Protein AF-A0A180FEB8-F1 (afdb_monomer_lite)

Secondary structure (DSSP, 8-state):
------S-HHHHHHHHHHHHHTT--SHHHHHHHHHHSHHHHHHHS--TT-SPPHHHHHHHGGGS-HHHHHHHHHHHHHHHHHHHHTT-

pLDDT: mean 74.58, std 10.87, range [36.81, 87.0]

Radius of gyration: 12.94 Å; chains: 1; bounding box: 24×41×28 Å

Foldseek 3Di:
DDPPPPADLVLLLVLVVVLVVVVHDDVVSSVVCQVVCVVVSVVVPVPVVGGDDPVRNVVRVVPDDVVVSVVCCVVCVVVVVVVSVVVD

Sequence (88 aa):
MEKKCFHKLSGILLTGFLTYLSHGENYEDMVLLGNTCGRFLKEMILLENGIPSHDTSNRVFPGLEPDLLRWCLLNYGRDLIGLLSENS

Structure (mmCIF, N/CA/C/O backbone):
data_AF-A0A180FEB8-F1
#
_entry.id   AF-A0A180FEB8-F1
#
loop_
_atom_site.group_PDB
_atom_site.id
_atom_site.type_symbol
_atom_site.label_atom_id
_atom_site.label_alt_id
_atom_site.label_comp_id
_atom_site.label_asym_id
_atom_site.label_entity_id
_atom_site.label_seq_id
_atom_site.pdbx_PDB_ins_code
_atom_site.Cartn_x
_atom_site.Cartn_y
_atom_site.Cartn_z
_atom_site.occupancy
_atom_site.B_iso_or_equiv
_atom_site.auth_seq_id
_atom_site.auth_comp_id
_atom_site.auth_asym_id
_atom_site.auth_atom_id
_atom_site.pdbx_PDB_model_num
ATOM 1 N N . MET A 1 1 ? -12.627 -22.447 7.356 1.00 36.81 1 MET A N 1
ATOM 2 C CA . MET A 1 1 ? -12.927 -21.094 7.874 1.00 36.81 1 MET A CA 1
ATOM 3 C C . MET A 1 1 ? -12.280 -20.082 6.945 1.00 36.81 1 MET A C 1
ATOM 5 O O . MET A 1 1 ? -11.072 -19.901 7.000 1.00 36.81 1 MET A O 1
ATOM 9 N N . GLU A 1 2 ? -13.051 -19.482 6.042 1.00 40.03 2 GLU A N 1
ATOM 10 C CA . GLU A 1 2 ? -12.566 -18.391 5.192 1.00 40.03 2 GLU A CA 1
ATOM 11 C C . GLU A 1 2 ? -12.352 -17.145 6.058 1.00 40.03 2 GLU A C 1
ATOM 13 O O . GLU A 1 2 ? -13.304 -16.595 6.615 1.00 40.03 2 GLU A O 1
ATOM 18 N N . LYS A 1 3 ? -11.098 -16.698 6.205 1.00 47.19 3 LYS A N 1
ATOM 19 C CA . LYS A 1 3 ? -10.796 -15.382 6.782 1.00 47.19 3 LYS A CA 1
ATOM 20 C C . LYS 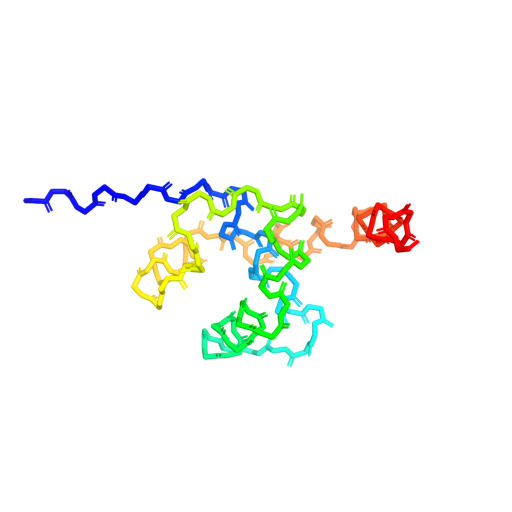A 1 3 ? -11.350 -14.322 5.819 1.00 47.19 3 LYS A C 1
ATOM 22 O O . LYS A 1 3 ? -10.693 -13.961 4.838 1.00 47.19 3 LYS A O 1
ATOM 27 N N . LYS A 1 4 ? -12.583 -13.867 6.068 1.00 51.53 4 LYS A N 1
ATOM 28 C CA . LYS A 1 4 ? -13.189 -12.713 5.391 1.00 51.53 4 LYS A CA 1
ATOM 29 C C . LYS A 1 4 ? -12.293 -11.507 5.653 1.00 51.53 4 LYS A C 1
ATOM 31 O O . LYS A 1 4 ? -12.242 -10.987 6.762 1.00 51.53 4 LYS A O 1
ATOM 36 N N . CYS A 1 5 ? -11.527 -11.111 4.643 1.00 54.97 5 CYS A N 1
ATOM 37 C CA . CYS A 1 5 ? -10.759 -9.880 4.700 1.00 54.97 5 CYS A CA 1
ATOM 38 C C . CYS A 1 5 ? -11.747 -8.751 4.411 1.00 54.97 5 CYS A C 1
ATOM 40 O O . CYS A 1 5 ? -12.168 -8.579 3.271 1.00 54.97 5 CYS A O 1
ATOM 42 N N . PHE A 1 6 ? -12.182 -8.049 5.457 1.00 66.06 6 PHE A N 1
ATOM 43 C CA . PHE A 1 6 ? -13.132 -6.939 5.337 1.00 66.06 6 PHE A CA 1
ATOM 44 C C . PHE A 1 6 ? -12.463 -5.643 4.842 1.00 66.06 6 PHE A C 1
ATOM 46 O O . PHE A 1 6 ? -13.122 -4.625 4.653 1.00 66.06 6 PHE A O 1
ATOM 53 N N . HIS A 1 7 ? -11.153 -5.655 4.600 1.00 71.81 7 HIS A N 1
ATOM 54 C CA . HIS A 1 7 ? -10.455 -4.513 4.026 1.00 71.81 7 HIS A CA 1
ATOM 55 C C . HIS A 1 7 ? -10.697 -4.455 2.515 1.00 71.81 7 HIS A C 1
ATOM 57 O O . HIS A 1 7 ? -10.502 -5.441 1.801 1.00 71.81 7 HIS A O 1
ATOM 63 N N . LYS A 1 8 ? -11.082 -3.279 2.011 1.00 77.19 8 LYS A N 1
ATOM 64 C CA . LYS A 1 8 ? -11.116 -3.032 0.567 1.00 77.19 8 LYS A CA 1
ATOM 65 C C . LYS A 1 8 ? -9.700 -3.168 0.013 1.00 77.19 8 LYS A C 1
ATOM 67 O O . LYS A 1 8 ? -8.760 -2.606 0.577 1.00 77.19 8 LYS A O 1
ATOM 72 N N . LEU A 1 9 ? -9.563 -3.868 -1.115 1.00 78.31 9 LEU A N 1
ATOM 73 C CA . LEU A 1 9 ? -8.276 -4.044 -1.792 1.00 78.31 9 LEU A CA 1
ATOM 74 C C . LEU A 1 9 ? -7.601 -2.695 -2.069 1.00 78.31 9 LEU A C 1
ATOM 76 O O . LEU A 1 9 ? -6.413 -2.547 -1.814 1.00 78.31 9 LEU A O 1
ATOM 80 N N . SER A 1 10 ? -8.375 -1.689 -2.485 1.00 76.12 10 SER A N 1
ATOM 81 C CA . SER A 1 10 ? -7.885 -0.323 -2.690 1.00 76.12 10 SER A CA 1
ATOM 82 C C . SER A 1 10 ? -7.219 0.270 -1.448 1.00 76.12 10 SER A C 1
ATOM 84 O O . SER A 1 10 ? -6.175 0.901 -1.567 1.00 76.12 10 SER A O 1
ATOM 86 N N . GLY A 1 11 ? -7.765 0.030 -0.253 1.00 78.00 11 GLY A N 1
ATOM 87 C CA . GLY A 1 11 ? -7.172 0.526 0.985 1.00 78.00 11 GLY A CA 1
ATOM 88 C C . GLY A 1 11 ? -5.886 -0.199 1.369 1.00 78.00 11 GLY A C 1
ATOM 89 O O . GLY A 1 11 ? -4.950 0.436 1.847 1.00 78.00 11 GLY A O 1
ATOM 90 N N . ILE A 1 12 ? -5.796 -1.503 1.094 1.00 82.12 12 ILE A N 1
ATOM 91 C CA . ILE A 1 12 ? -4.563 -2.278 1.302 1.00 82.12 12 ILE A CA 1
ATOM 92 C C . ILE A 1 12 ? -3.463 -1.780 0.356 1.00 82.12 12 ILE A C 1
ATOM 94 O O . ILE A 1 12 ? -2.350 -1.504 0.799 1.00 82.12 12 ILE A O 1
ATOM 98 N N . LEU A 1 13 ? -3.794 -1.614 -0.929 1.00 81.19 13 LEU A N 1
ATOM 99 C CA . LEU A 1 13 ? -2.864 -1.147 -1.957 1.00 81.19 13 LEU A CA 1
ATOM 100 C C . LEU A 1 13 ? -2.366 0.268 -1.679 1.00 81.19 13 LEU A C 1
ATOM 102 O O . LEU A 1 13 ? -1.166 0.511 -1.732 1.00 81.19 13 LEU A O 1
ATOM 106 N N . LEU A 1 14 ? -3.270 1.187 -1.338 1.00 79.12 14 LEU A N 1
ATOM 107 C CA . LEU A 1 14 ? -2.907 2.570 -1.050 1.00 79.12 14 LEU A CA 1
ATOM 108 C C . LEU A 1 14 ? -2.083 2.688 0.240 1.00 79.12 14 LEU A C 1
ATOM 110 O O . LEU A 1 14 ? -1.135 3.465 0.276 1.00 79.12 14 LEU A O 1
ATOM 114 N N . THR A 1 15 ? -2.364 1.868 1.262 1.00 81.06 15 THR A N 1
ATOM 115 C CA . THR A 1 15 ? -1.511 1.803 2.464 1.00 81.06 15 THR A CA 1
ATOM 116 C C . THR A 1 15 ? -0.096 1.348 2.104 1.00 81.06 15 THR A C 1
ATOM 118 O O . THR A 1 15 ? 0.861 2.018 2.471 1.00 81.06 15 THR A O 1
ATOM 121 N N . GLY A 1 16 ? 0.051 0.262 1.333 1.00 83.06 16 GLY A N 1
ATOM 122 C CA . GLY A 1 16 ? 1.375 -0.208 0.896 1.00 83.06 16 GLY A CA 1
ATOM 123 C C . GLY A 1 16 ? 2.098 0.800 0.008 1.00 83.06 16 GLY A C 1
ATOM 124 O O . GLY A 1 16 ? 3.309 0.974 0.113 1.00 83.06 16 GLY A O 1
ATOM 125 N N . PHE A 1 17 ? 1.348 1.523 -0.819 1.00 80.44 17 PHE A N 1
ATOM 126 C CA . PHE A 1 17 ? 1.891 2.574 -1.664 1.00 80.44 17 PHE A CA 1
ATOM 127 C C . PHE A 1 17 ? 2.431 3.766 -0.863 1.00 80.44 17 PHE A C 1
ATOM 129 O O . PHE A 1 17 ? 3.549 4.213 -1.107 1.00 80.44 17 PHE A O 1
ATOM 136 N N . LEU A 1 18 ? 1.671 4.265 0.114 1.00 80.12 18 LEU A N 1
ATOM 137 C CA . LEU A 1 18 ? 2.111 5.366 0.972 1.00 80.12 18 LEU A CA 1
ATOM 138 C C . LEU A 1 18 ? 3.327 4.973 1.819 1.00 80.12 18 LEU A C 1
ATOM 140 O O . LEU A 1 18 ? 4.218 5.797 2.027 1.00 80.12 18 LEU A O 1
ATOM 144 N N . THR A 1 19 ? 3.403 3.714 2.254 1.00 84.25 19 THR A N 1
ATOM 145 C CA . THR A 1 19 ? 4.594 3.172 2.917 1.00 84.25 19 THR A CA 1
ATOM 146 C C . THR A 1 19 ? 5.805 3.206 2.003 1.00 84.25 19 THR A C 1
ATOM 148 O O . THR A 1 19 ? 6.833 3.739 2.408 1.00 84.25 19 THR A O 1
ATOM 151 N N . TYR A 1 20 ? 5.669 2.747 0.757 1.00 81.75 20 TYR A N 1
ATOM 152 C CA . TYR A 1 20 ? 6.752 2.807 -0.223 1.00 81.75 20 TYR A CA 1
ATOM 153 C C . TYR A 1 20 ? 7.218 4.248 -0.500 1.00 81.75 20 TYR A C 1
ATOM 155 O O . TYR A 1 20 ? 8.416 4.519 -0.494 1.00 81.75 2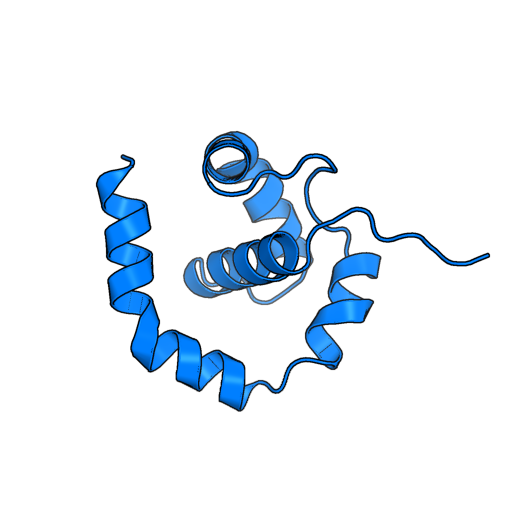0 TYR A O 1
ATOM 163 N N . LEU A 1 21 ? 6.291 5.199 -0.675 1.00 79.19 21 LEU A N 1
ATOM 164 C CA . LEU A 1 21 ? 6.630 6.624 -0.837 1.00 79.19 21 LEU A CA 1
ATOM 165 C C . LEU A 1 21 ? 7.339 7.216 0.387 1.00 79.19 21 LEU A C 1
ATOM 167 O O . LEU A 1 21 ? 8.172 8.111 0.256 1.00 79.19 21 LEU A O 1
ATOM 171 N N . SER A 1 22 ? 7.022 6.706 1.574 1.00 80.19 22 SER A N 1
ATOM 172 C CA . SER A 1 22 ? 7.660 7.102 2.832 1.00 80.19 22 SER A CA 1
ATOM 173 C C . SER A 1 22 ? 8.986 6.378 3.077 1.00 80.19 22 SER A C 1
ATOM 175 O O . SER A 1 22 ? 9.530 6.479 4.171 1.00 80.19 22 SER A O 1
ATOM 177 N N . HIS A 1 23 ? 9.516 5.679 2.066 1.00 81.38 23 HIS A N 1
ATOM 178 C CA . HIS A 1 23 ? 10.729 4.859 2.137 1.00 81.38 23 HIS A CA 1
ATOM 179 C C . HIS A 1 23 ? 10.636 3.690 3.134 1.00 81.38 23 HIS A C 1
ATOM 181 O O . HIS A 1 23 ? 11.660 3.190 3.587 1.00 81.38 23 HIS A O 1
ATOM 187 N N . GLY A 1 24 ? 9.424 3.246 3.475 1.00 85.94 24 GLY A N 1
ATOM 188 C CA . GLY A 1 24 ? 9.209 2.011 4.222 1.00 85.94 24 GLY A CA 1
ATOM 189 C C . GLY A 1 24 ? 9.368 0.795 3.312 1.00 85.94 24 GLY A C 1
ATOM 190 O O . GLY A 1 24 ? 8.909 0.797 2.166 1.00 85.94 24 GLY A O 1
ATOM 191 N N . GLU A 1 25 ? 10.005 -0.252 3.822 1.00 81.56 25 GLU A N 1
ATOM 192 C CA . GLU A 1 25 ? 10.420 -1.422 3.040 1.00 81.56 25 GLU A CA 1
ATOM 193 C C . GLU A 1 25 ? 9.695 -2.701 3.461 1.00 81.56 25 GLU A C 1
ATOM 195 O O . GLU A 1 25 ? 9.677 -3.682 2.715 1.00 81.56 25 GLU A O 1
ATOM 200 N N . ASN A 1 26 ? 9.081 -2.708 4.644 1.00 85.06 26 ASN A N 1
ATOM 201 C CA . ASN A 1 26 ? 8.461 -3.899 5.206 1.00 85.06 26 ASN A CA 1
ATOM 202 C C . ASN A 1 26 ? 7.036 -3.636 5.730 1.00 85.06 26 ASN A C 1
ATOM 204 O O . ASN A 1 26 ? 6.500 -2.525 5.719 1.00 85.06 26 ASN A O 1
ATOM 208 N N . TYR A 1 27 ? 6.375 -4.701 6.180 1.00 85.62 27 TYR A N 1
ATOM 209 C CA . TYR A 1 27 ? 5.014 -4.600 6.706 1.00 85.62 27 TYR A CA 1
ATOM 210 C C . TYR A 1 27 ? 4.943 -3.925 8.082 1.00 85.62 27 TYR A C 1
ATOM 212 O O . TYR A 1 27 ? 3.876 -3.449 8.466 1.00 85.62 27 TYR A O 1
ATOM 220 N N . GLU A 1 28 ? 6.046 -3.870 8.826 1.00 87.00 28 GLU A N 1
ATOM 221 C CA . GLU A 1 28 ? 6.127 -3.145 10.097 1.00 87.00 28 GLU A CA 1
ATOM 222 C C . GLU A 1 28 ? 6.074 -1.638 9.829 1.00 87.00 28 GLU A C 1
ATOM 224 O O . GLU A 1 28 ? 5.310 -0.935 10.489 1.00 87.00 28 GLU A O 1
ATOM 229 N N . ASP A 1 29 ? 6.747 -1.169 8.777 1.00 86.94 29 ASP A N 1
ATOM 230 C CA . ASP A 1 29 ? 6.658 0.202 8.274 1.00 86.94 29 ASP A CA 1
ATOM 231 C C . ASP A 1 29 ? 5.243 0.523 7.782 1.00 86.94 29 ASP A C 1
ATOM 233 O O . ASP A 1 29 ? 4.740 1.625 8.003 1.00 86.94 29 ASP A O 1
ATOM 237 N N . MET A 1 30 ? 4.549 -0.445 7.168 1.00 84.75 30 MET A N 1
ATOM 238 C CA . MET A 1 30 ? 3.138 -0.278 6.794 1.00 84.75 30 MET A CA 1
ATOM 239 C C . MET A 1 30 ? 2.234 -0.072 8.004 1.00 84.75 30 MET A C 1
ATOM 241 O O . MET A 1 30 ? 1.354 0.792 7.987 1.00 84.75 30 MET A O 1
ATOM 245 N N . VAL A 1 31 ? 2.447 -0.846 9.066 1.00 85.56 31 VAL A N 1
ATOM 246 C CA . VAL A 1 31 ? 1.688 -0.705 10.312 1.00 85.56 31 VAL A CA 1
ATOM 247 C C . VAL A 1 31 ? 2.045 0.606 11.013 1.00 85.56 31 VAL A C 1
ATOM 249 O O . VAL A 1 31 ? 1.153 1.308 11.493 1.00 85.56 31 VAL A O 1
ATOM 252 N N . LEU A 1 32 ? 3.326 0.973 11.043 1.00 85.50 32 LEU A N 1
ATOM 253 C CA . LEU A 1 32 ? 3.812 2.216 11.634 1.00 85.50 32 LEU A CA 1
ATOM 254 C C . LEU A 1 32 ? 3.244 3.440 10.912 1.00 85.50 32 LEU A C 1
ATOM 256 O O . LEU A 1 32 ? 2.726 4.344 11.568 1.00 85.50 32 LEU A O 1
ATOM 260 N N . LEU A 1 33 ? 3.261 3.446 9.578 1.00 84.31 33 LEU A N 1
ATOM 261 C CA . LEU A 1 33 ? 2.626 4.475 8.758 1.00 84.31 33 LEU A CA 1
ATOM 262 C C . LEU A 1 33 ? 1.118 4.516 9.016 1.00 84.31 33 LEU A C 1
ATOM 264 O O . LEU A 1 33 ? 0.563 5.584 9.259 1.00 84.31 33 LEU A O 1
ATOM 268 N N . GLY A 1 34 ? 0.471 3.350 9.052 1.00 78.44 34 GLY A N 1
ATOM 269 C CA . GLY A 1 34 ? -0.930 3.201 9.422 1.00 78.44 34 GLY A CA 1
ATOM 270 C C . GLY A 1 34 ? -1.288 3.909 10.731 1.00 78.44 34 GLY A C 1
ATOM 271 O O . GLY A 1 34 ? -2.297 4.608 10.811 1.00 78.44 34 GLY A O 1
ATOM 272 N N . ASN A 1 35 ? -0.453 3.743 11.757 1.00 79.62 35 ASN A N 1
ATOM 273 C CA . ASN A 1 35 ? -0.664 4.325 13.082 1.00 79.62 35 ASN A CA 1
ATOM 274 C C . ASN A 1 35 ? -0.320 5.820 13.127 1.00 79.62 35 ASN A C 1
ATOM 276 O O . ASN A 1 35 ? -1.041 6.598 13.749 1.00 79.62 35 ASN A O 1
ATOM 280 N N . THR A 1 36 ? 0.751 6.228 12.445 1.00 77.75 36 THR A N 1
ATOM 281 C CA . THR A 1 36 ? 1.251 7.613 12.437 1.00 77.75 36 THR A CA 1
ATOM 282 C C . THR A 1 36 ? 0.348 8.524 11.607 1.00 77.75 36 THR A C 1
ATOM 284 O O . THR A 1 36 ? 0.004 9.629 12.021 1.00 77.75 36 THR A O 1
ATOM 287 N N . CYS A 1 37 ? -0.118 8.026 10.463 1.00 72.56 37 CYS A N 1
ATOM 288 C CA . CYS A 1 37 ? -1.003 8.723 9.539 1.00 72.56 37 CYS A CA 1
ATOM 289 C C . CYS A 1 37 ? -2.471 8.317 9.721 1.00 72.56 37 CYS A C 1
ATOM 291 O O . CYS A 1 37 ? -3.290 8.623 8.864 1.00 72.56 37 CYS A O 1
ATOM 293 N N . GLY A 1 38 ? -2.848 7.649 10.818 1.00 65.88 38 GLY A N 1
ATOM 294 C CA . GLY A 1 38 ? -4.168 7.019 10.966 1.00 65.88 38 GLY A CA 1
ATOM 295 C C . GLY A 1 38 ? -5.376 7.956 10.837 1.00 65.88 38 GLY A C 1
ATOM 296 O O . GLY A 1 38 ? -6.462 7.493 10.498 1.00 65.88 38 GLY A O 1
ATOM 297 N N . ARG A 1 39 ? -5.209 9.266 11.071 1.00 66.12 39 ARG A N 1
ATOM 298 C CA . ARG A 1 39 ? -6.239 10.285 10.782 1.00 66.12 39 ARG A CA 1
ATOM 299 C C . ARG A 1 39 ? -6.339 10.593 9.285 1.00 66.12 39 ARG A C 1
ATOM 301 O O . ARG A 1 39 ? -7.408 10.413 8.719 1.00 66.12 39 ARG A O 1
ATOM 308 N N . PHE A 1 40 ? -5.218 10.929 8.649 1.00 67.50 40 PHE A N 1
ATOM 309 C CA . PHE A 1 40 ? -5.119 11.158 7.203 1.00 67.50 40 PHE A CA 1
ATOM 310 C C . PHE A 1 40 ? -5.587 9.944 6.391 1.00 67.50 40 PHE A C 1
ATOM 312 O O . PHE A 1 40 ? -6.393 10.053 5.472 1.00 67.50 40 PHE A O 1
ATOM 319 N N . LEU A 1 41 ? -5.144 8.751 6.791 1.00 67.50 41 LEU A N 1
ATOM 320 C CA . LEU A 1 41 ? -5.545 7.502 6.168 1.00 67.50 41 LEU A CA 1
ATOM 321 C C . LEU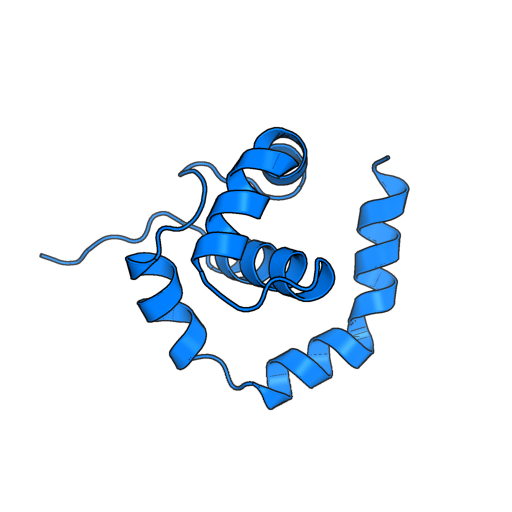 A 1 41 ? -7.032 7.236 6.347 1.00 67.50 41 LEU A C 1
ATOM 323 O O . LEU A 1 41 ? -7.605 6.715 5.415 1.00 67.50 41 LEU A O 1
ATOM 327 N N . LYS A 1 42 ? -7.667 7.593 7.473 1.00 65.75 42 LYS A N 1
ATOM 328 C CA . LYS A 1 42 ? -9.125 7.444 7.652 1.00 65.75 42 LYS A CA 1
ATOM 329 C C . LYS A 1 42 ? -9.944 8.397 6.780 1.00 65.75 42 LYS A C 1
ATOM 331 O O . LYS A 1 42 ? -11.066 8.049 6.423 1.00 65.75 42 LYS A O 1
ATOM 336 N N . GLU A 1 43 ? -9.410 9.577 6.479 1.00 64.75 43 GLU A N 1
ATOM 337 C CA . GLU A 1 43 ? -10.070 10.582 5.636 1.00 64.75 43 GLU A CA 1
ATOM 338 C C . GLU A 1 43 ? -9.924 10.252 4.146 1.00 64.75 43 GLU A C 1
ATOM 340 O O . GLU A 1 43 ? -10.899 10.307 3.402 1.00 64.75 43 GLU A O 1
ATOM 345 N N . MET A 1 44 ? -8.734 9.827 3.718 1.00 62.44 44 MET A N 1
ATOM 346 C CA . MET A 1 44 ? -8.468 9.439 2.329 1.00 62.44 44 MET A CA 1
ATOM 347 C C . MET A 1 44 ? -8.929 8.030 1.972 1.00 62.44 44 MET A C 1
ATOM 349 O O . MET A 1 44 ? -9.309 7.739 0.838 1.00 62.44 44 MET A O 1
ATOM 353 N N . ILE A 1 45 ? -8.819 7.120 2.927 1.00 64.56 45 ILE A N 1
ATOM 354 C CA . ILE A 1 45 ? -9.060 5.702 2.751 1.00 64.56 45 ILE A CA 1
ATOM 355 C C . ILE A 1 45 ? -10.102 5.361 3.792 1.00 64.56 45 ILE A C 1
ATOM 357 O O . ILE A 1 45 ? -9.847 5.416 4.988 1.00 64.56 45 ILE A O 1
ATOM 361 N N . LEU A 1 46 ? -11.302 4.997 3.366 1.00 59.16 46 LEU A N 1
ATOM 362 C CA . LEU A 1 46 ? -12.305 4.492 4.294 1.00 59.16 46 LEU A CA 1
ATOM 363 C C . LEU A 1 46 ? -11.801 3.147 4.870 1.00 59.16 46 LEU A C 1
ATOM 365 O O . LEU A 1 46 ? -12.164 2.067 4.403 1.00 59.16 46 LEU A O 1
ATOM 369 N N . LEU A 1 47 ? -10.895 3.198 5.851 1.00 64.19 47 LEU A N 1
ATOM 370 C CA . LEU A 1 47 ? -10.375 2.075 6.619 1.00 64.19 47 LEU A CA 1
ATOM 371 C C . LEU A 1 47 ? -11.445 1.715 7.646 1.00 64.19 47 LEU A C 1
ATOM 373 O O . LEU A 1 47 ? -11.205 1.756 8.852 1.00 64.19 47 LEU A O 1
ATOM 377 N N . GLU A 1 48 ? -12.637 1.357 7.160 1.00 60.75 48 GLU A N 1
ATOM 378 C CA . GLU A 1 48 ? -13.773 0.916 7.981 1.00 60.75 48 GLU A CA 1
ATOM 379 C C . GLU A 1 48 ? -13.367 -0.222 8.928 1.00 60.75 48 GLU A C 1
ATOM 381 O O . GLU A 1 48 ? -13.940 -0.369 10.000 1.00 60.75 48 GLU A O 1
ATOM 386 N N . ASN A 1 49 ? -12.324 -0.977 8.560 1.00 68.81 49 ASN A N 1
ATOM 387 C CA . ASN A 1 49 ? -11.800 -2.114 9.312 1.00 68.81 49 ASN A CA 1
ATOM 388 C C . ASN A 1 49 ? -10.368 -1.906 9.843 1.00 68.81 49 ASN A C 1
ATOM 390 O O . ASN A 1 49 ? -9.735 -2.860 10.283 1.00 68.81 49 ASN A O 1
ATOM 394 N N . GLY A 1 50 ? -9.850 -0.673 9.823 1.00 71.06 50 GLY A N 1
ATOM 395 C CA . GLY A 1 50 ? -8.512 -0.340 10.325 1.00 71.06 50 GLY A CA 1
ATOM 396 C C . GLY A 1 50 ? -7.360 -0.699 9.379 1.00 71.06 50 GLY A C 1
ATOM 397 O O . GLY A 1 50 ? -7.571 -1.052 8.217 1.00 71.06 50 GLY A O 1
ATOM 398 N N . ILE A 1 51 ? -6.130 -0.565 9.884 1.00 77.38 51 ILE A N 1
ATOM 399 C CA . ILE A 1 51 ? -4.876 -0.795 9.148 1.00 77.38 51 ILE A CA 1
ATOM 400 C C . ILE A 1 51 ? -4.745 -2.293 8.818 1.00 77.38 51 ILE A C 1
ATOM 402 O O . ILE A 1 51 ? -5.003 -3.122 9.696 1.00 77.38 51 ILE A O 1
ATOM 406 N N . PRO A 1 52 ? -4.347 -2.672 7.589 1.00 79.50 52 PRO A N 1
ATOM 407 C CA . PRO A 1 52 ? -4.133 -4.073 7.248 1.00 79.50 52 PRO A CA 1
ATOM 408 C C . PRO A 1 52 ? -3.048 -4.712 8.123 1.00 79.50 52 PRO A C 1
ATOM 410 O O . PRO A 1 52 ? -1.974 -4.151 8.329 1.00 79.50 52 PRO A O 1
ATOM 413 N N . SER A 1 53 ? -3.324 -5.919 8.617 1.00 80.88 53 SER A N 1
ATOM 414 C CA . SER A 1 53 ? -2.345 -6.727 9.347 1.00 80.88 53 SER A CA 1
ATOM 415 C C . SER A 1 53 ? -1.294 -7.334 8.414 1.00 80.88 53 SER A C 1
ATOM 417 O O . SER A 1 53 ? -1.531 -7.498 7.217 1.00 80.88 53 SER A O 1
ATOM 419 N N . HIS A 1 54 ? -0.172 -7.785 8.977 1.00 82.44 54 HIS A N 1
ATOM 420 C CA . HIS A 1 54 ? 0.867 -8.512 8.237 1.00 82.44 54 HIS A CA 1
ATOM 421 C C . HIS A 1 54 ? 0.313 -9.735 7.478 1.00 82.44 54 HIS A C 1
ATOM 423 O O . HIS A 1 54 ? 0.698 -9.988 6.342 1.00 82.44 54 HIS A O 1
ATOM 429 N N . ASP A 1 55 ? -0.635 -10.467 8.076 1.00 81.81 55 ASP A N 1
ATOM 430 C CA . ASP A 1 55 ? -1.326 -11.615 7.461 1.00 81.81 55 ASP A CA 1
ATOM 431 C C . ASP A 1 55 ? -2.154 -11.185 6.230 1.00 81.81 55 ASP A C 1
ATOM 433 O O . ASP A 1 55 ? -2.197 -11.879 5.215 1.00 81.81 55 ASP A O 1
ATOM 437 N N . THR A 1 56 ? -2.781 -10.004 6.302 1.00 82.19 56 THR A N 1
ATOM 438 C CA . THR A 1 56 ? -3.553 -9.412 5.198 1.00 82.19 56 THR A CA 1
ATOM 439 C C . THR A 1 56 ? -2.635 -8.974 4.063 1.00 82.19 56 THR A C 1
ATOM 441 O O . THR A 1 56 ? -2.893 -9.303 2.906 1.00 82.19 56 THR A O 1
ATOM 444 N N . SER A 1 57 ? -1.541 -8.288 4.390 1.00 81.44 57 SER A N 1
ATOM 445 C CA . SER A 1 57 ? -0.543 -7.840 3.420 1.00 81.44 57 SER A CA 1
ATOM 446 C C . SER A 1 57 ? 0.132 -9.029 2.725 1.00 81.44 57 SER A C 1
ATOM 448 O O . SER A 1 57 ? 0.150 -9.086 1.496 1.00 81.44 57 SER A O 1
ATOM 450 N N . ASN A 1 58 ? 0.548 -10.052 3.478 1.00 84.12 58 ASN A N 1
ATOM 451 C CA . ASN A 1 58 ? 1.127 -11.285 2.930 1.00 84.12 58 ASN A CA 1
ATOM 452 C C . ASN A 1 58 ? 0.196 -12.058 1.996 1.00 84.12 58 ASN A C 1
ATOM 454 O O . ASN A 1 58 ? 0.665 -12.840 1.178 1.00 84.12 58 ASN A O 1
ATOM 458 N N . ARG A 1 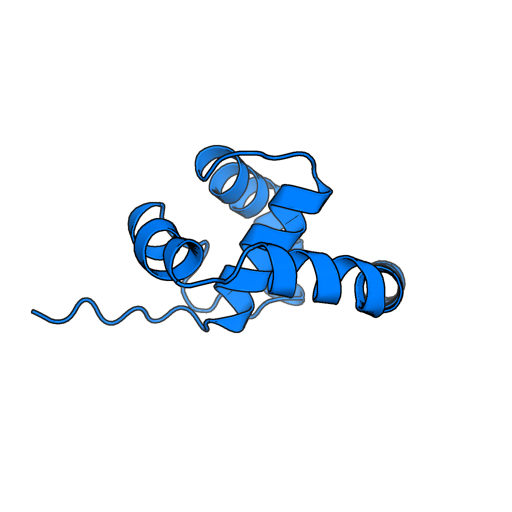59 ? -1.120 -11.876 2.101 1.00 85.19 59 ARG A N 1
ATOM 459 C CA . ARG A 1 59 ? -2.060 -12.506 1.171 1.00 85.19 59 ARG A CA 1
ATOM 460 C C . ARG A 1 59 ? -2.183 -11.739 -0.143 1.00 85.19 59 ARG A C 1
ATOM 462 O O . ARG A 1 59 ? -2.529 -12.333 -1.158 1.00 85.19 59 ARG A O 1
ATOM 469 N N . VAL A 1 60 ? -1.978 -10.425 -0.108 1.00 83.19 60 VAL A N 1
ATOM 470 C CA . VAL A 1 60 ? -2.289 -9.521 -1.221 1.00 83.19 60 VAL A CA 1
ATOM 471 C C . VAL A 1 60 ? -1.048 -9.177 -2.033 1.00 83.19 60 VAL A C 1
ATOM 473 O O . VAL A 1 60 ? -1.073 -9.335 -3.249 1.00 83.19 60 VAL A O 1
ATOM 476 N N . PHE A 1 61 ? 0.037 -8.747 -1.386 1.00 80.75 61 PHE A N 1
ATOM 477 C CA . PHE A 1 61 ? 1.220 -8.241 -2.088 1.00 80.75 61 PHE A CA 1
ATOM 478 C C . PHE A 1 61 ? 1.964 -9.291 -2.923 1.00 80.75 61 PHE A C 1
ATOM 480 O O . PHE A 1 61 ? 2.379 -8.941 -4.023 1.00 80.75 61 PHE A O 1
ATOM 487 N N . PRO A 1 62 ? 2.072 -10.574 -2.518 1.00 84.94 62 PRO A N 1
ATOM 488 C CA . PRO A 1 62 ? 2.686 -11.591 -3.377 1.00 84.94 62 PRO A CA 1
ATOM 489 C C . PRO A 1 62 ? 1.915 -11.874 -4.673 1.00 84.94 62 PRO A C 1
ATOM 491 O O . PRO A 1 62 ? 2.483 -12.426 -5.607 1.00 84.94 62 PRO A O 1
ATOM 494 N N . GLY A 1 63 ? 0.626 -11.525 -4.731 1.00 83.81 63 GLY A N 1
ATOM 495 C CA . GLY A 1 63 ? -0.191 -11.644 -5.940 1.00 83.81 63 GLY A CA 1
ATOM 496 C C . GLY A 1 63 ? -0.105 -10.431 -6.869 1.00 83.81 63 GLY A C 1
ATOM 497 O O . GLY A 1 63 ? -0.738 -10.438 -7.922 1.00 83.81 63 GLY A O 1
ATOM 498 N N . LEU A 1 64 ? 0.627 -9.382 -6.483 1.00 80.94 64 LEU A N 1
ATOM 499 C CA . LEU A 1 64 ? 0.823 -8.197 -7.309 1.00 80.94 64 LEU A CA 1
ATOM 500 C C . LEU A 1 64 ? 2.066 -8.364 -8.166 1.00 80.94 64 LEU A C 1
ATOM 502 O O . LEU A 1 64 ? 3.131 -8.722 -7.670 1.00 80.94 64 LEU A O 1
ATOM 506 N N . GLU A 1 65 ? 1.939 -8.028 -9.443 1.00 81.56 65 GLU A N 1
ATOM 507 C CA . GLU A 1 65 ? 3.086 -7.951 -10.332 1.00 81.56 65 GLU A CA 1
ATOM 508 C C . GLU A 1 65 ? 3.893 -6.680 -10.005 1.00 81.56 65 GLU A C 1
ATOM 510 O O . GLU A 1 65 ? 3.379 -5.568 -10.192 1.00 81.56 65 GLU A O 1
ATOM 515 N N . PRO A 1 66 ? 5.138 -6.800 -9.494 1.00 75.38 66 PRO A N 1
ATOM 516 C CA . PRO A 1 66 ? 5.901 -5.649 -9.009 1.00 75.38 66 PRO A CA 1
ATOM 517 C C . PRO A 1 66 ? 6.144 -4.598 -10.095 1.00 75.38 66 PRO A C 1
ATOM 519 O O . PRO A 1 66 ? 6.164 -3.401 -9.810 1.00 75.38 66 PRO A O 1
ATOM 522 N N . ASP A 1 67 ? 6.302 -5.039 -11.342 1.00 78.75 67 ASP A N 1
ATOM 523 C CA .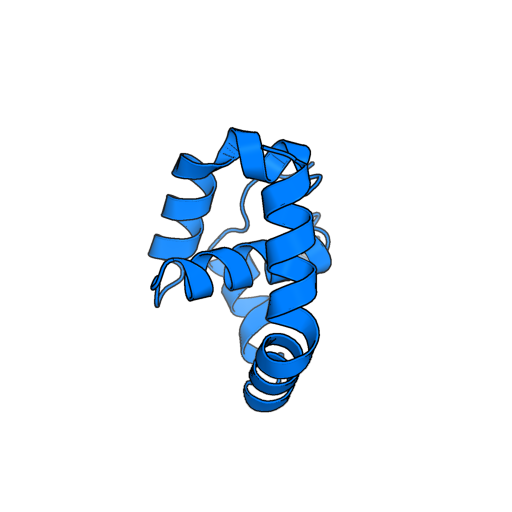 ASP A 1 67 ? 6.568 -4.159 -12.477 1.00 78.75 67 ASP A CA 1
ATOM 524 C C . ASP A 1 67 ? 5.317 -3.410 -12.934 1.00 78.75 67 ASP A C 1
ATOM 526 O O . ASP A 1 67 ? 5.406 -2.228 -13.267 1.00 78.75 67 ASP A O 1
ATOM 530 N N . LEU A 1 68 ? 4.140 -4.038 -12.856 1.00 79.38 68 LEU A N 1
ATOM 531 C CA . LEU A 1 68 ? 2.867 -3.360 -13.098 1.00 79.38 68 LEU A CA 1
ATOM 532 C C . LEU A 1 68 ? 2.611 -2.291 -12.032 1.00 79.38 68 LEU A C 1
ATOM 534 O O . LEU A 1 68 ? 2.178 -1.183 -12.353 1.00 79.38 68 LEU A O 1
ATOM 538 N N . LEU A 1 69 ? 2.927 -2.602 -10.769 1.00 75.44 69 LEU A N 1
ATOM 539 C CA . LEU A 1 69 ? 2.845 -1.630 -9.688 1.00 75.44 69 LEU A CA 1
ATOM 540 C C . LEU A 1 69 ? 3.784 -0.455 -9.975 1.00 75.44 69 LEU A C 1
ATOM 542 O O . LEU A 1 69 ? 3.301 0.668 -10.078 1.00 75.44 69 LEU A O 1
ATOM 546 N N . ARG A 1 70 ? 5.084 -0.703 -10.201 1.00 75.38 70 ARG A N 1
ATOM 547 C CA . ARG A 1 70 ? 6.061 0.345 -10.562 1.00 75.38 70 ARG A CA 1
ATOM 548 C C . ARG A 1 70 ? 5.602 1.182 -11.751 1.00 75.38 70 ARG A C 1
ATOM 550 O O . ARG A 1 70 ? 5.695 2.405 -11.693 1.00 75.38 70 ARG A O 1
ATOM 557 N N . TRP A 1 71 ? 5.091 0.551 -12.807 1.00 82.12 71 TRP A N 1
ATOM 558 C CA . TRP A 1 71 ? 4.580 1.246 -13.985 1.00 82.12 71 TRP A CA 1
ATOM 559 C C . TRP A 1 71 ? 3.428 2.184 -13.617 1.00 82.12 71 TRP A C 1
ATOM 561 O O . TRP A 1 71 ? 3.469 3.362 -13.969 1.00 82.12 71 TRP A O 1
ATOM 571 N N . CYS A 1 72 ? 2.447 1.721 -12.842 1.00 80.50 72 CYS A N 1
ATOM 572 C CA . CYS A 1 72 ? 1.376 2.581 -12.343 1.00 80.50 72 CYS A CA 1
ATOM 573 C C . CYS A 1 72 ? 1.916 3.752 -11.510 1.00 80.50 72 CYS A C 1
ATOM 575 O O . CYS A 1 72 ? 1.441 4.872 -11.671 1.00 80.50 72 CYS A O 1
ATOM 577 N N . LEU A 1 73 ? 2.932 3.536 -10.668 1.00 74.00 73 LEU A N 1
ATOM 578 C CA . LEU A 1 73 ? 3.513 4.611 -9.853 1.00 74.00 73 LEU A CA 1
ATOM 579 C C . LEU A 1 73 ? 4.216 5.667 -10.702 1.00 74.00 73 LEU A C 1
ATOM 581 O O . LEU A 1 73 ? 4.068 6.859 -10.451 1.00 74.00 73 LEU A O 1
ATOM 585 N N . LEU A 1 74 ? 4.951 5.244 -11.725 1.00 79.81 74 LEU A N 1
ATOM 586 C CA . LEU A 1 74 ? 5.643 6.163 -12.625 1.00 79.81 74 LEU A CA 1
ATOM 587 C C . LEU A 1 74 ? 4.666 6.989 -13.470 1.00 79.81 74 LEU A C 1
ATOM 589 O O . LEU A 1 74 ? 4.941 8.155 -13.745 1.00 79.81 74 LEU A O 1
ATOM 593 N N . ASN A 1 75 ? 3.532 6.402 -13.861 1.00 83.31 75 ASN A N 1
ATOM 594 C CA . ASN A 1 75 ? 2.560 7.060 -14.735 1.00 83.31 75 ASN A CA 1
ATOM 595 C C . ASN A 1 75 ? 1.530 7.904 -13.971 1.00 83.31 75 ASN A C 1
ATOM 597 O O . ASN A 1 75 ? 1.200 8.993 -14.426 1.00 83.31 75 ASN A O 1
ATOM 601 N N . TYR A 1 76 ? 1.064 7.444 -12.808 1.00 79.81 76 TYR A N 1
ATOM 602 C CA . TYR A 1 76 ? -0.012 8.091 -12.044 1.00 79.81 76 TYR A CA 1
ATOM 603 C C . TYR A 1 76 ? 0.450 8.696 -10.715 1.00 79.81 76 TYR A C 1
ATOM 605 O O . TYR A 1 76 ? -0.329 9.359 -10.035 1.00 79.81 76 TYR A O 1
ATOM 613 N N . GLY A 1 77 ? 1.710 8.496 -10.316 1.00 77.62 77 GLY A N 1
ATOM 614 C CA . GLY A 1 77 ? 2.221 8.974 -9.030 1.00 77.62 77 GLY A CA 1
ATOM 615 C C . GLY A 1 77 ? 2.141 10.492 -8.873 1.00 77.62 77 GLY A C 1
ATOM 616 O O . GLY A 1 77 ? 1.857 10.967 -7.780 1.00 77.62 77 GLY A O 1
ATOM 617 N N . ARG A 1 78 ? 2.323 11.261 -9.957 1.00 77.31 78 ARG A N 1
ATOM 618 C CA . ARG A 1 78 ? 2.167 12.726 -9.927 1.00 77.31 78 ARG A CA 1
ATOM 619 C C . ARG A 1 78 ? 0.732 13.160 -9.654 1.00 77.31 78 ARG A C 1
ATOM 621 O O . ARG A 1 78 ? 0.530 14.014 -8.798 1.00 77.31 78 ARG A O 1
ATOM 628 N N . ASP A 1 79 ? -0.235 12.558 -10.337 1.00 78.81 79 ASP A N 1
ATOM 629 C CA . ASP A 1 79 ? -1.655 12.873 -10.147 1.00 78.81 79 ASP A CA 1
ATOM 630 C C . ASP A 1 79 ? -2.106 12.473 -8.743 1.00 78.81 79 ASP A C 1
ATOM 632 O O . ASP A 1 79 ? -2.843 13.198 -8.078 1.00 78.81 79 ASP A O 1
ATOM 636 N N . LEU A 1 80 ? -1.586 11.344 -8.256 1.00 72.56 80 LEU A N 1
ATOM 637 C CA . LEU A 1 80 ? -1.821 10.887 -6.901 1.00 72.56 80 LEU A CA 1
ATOM 638 C C . LEU A 1 80 ? -1.258 11.879 -5.880 1.00 72.56 80 LEU A C 1
ATOM 640 O O . LEU A 1 80 ? -1.999 12.292 -5.002 1.00 72.56 80 LEU A O 1
ATOM 644 N N . ILE A 1 81 ? -0.008 12.337 -6.023 1.00 73.75 81 ILE A N 1
ATOM 645 C CA . ILE A 1 81 ? 0.585 13.369 -5.149 1.00 73.75 81 ILE A CA 1
ATOM 646 C C . ILE A 1 81 ? -0.205 14.686 -5.209 1.00 73.75 81 ILE A C 1
ATOM 648 O O . ILE A 1 81 ? -0.384 15.328 -4.173 1.00 73.75 81 ILE A O 1
ATOM 652 N N . GLY A 1 82 ? -0.701 15.075 -6.388 1.00 72.25 82 GLY A N 1
ATOM 653 C CA . GLY A 1 82 ? -1.585 16.233 -6.553 1.00 72.25 82 GLY A CA 1
ATOM 654 C C . GLY A 1 82 ? -2.864 16.094 -5.725 1.00 72.25 82 GLY A C 1
ATOM 655 O O . GLY A 1 82 ? -3.167 16.964 -4.915 1.00 72.25 82 GLY A O 1
ATOM 656 N N . LEU A 1 83 ? -3.528 14.938 -5.815 1.00 69.00 83 LEU A N 1
ATOM 657 C CA . LEU A 1 83 ? -4.686 14.583 -4.985 1.00 69.00 83 LEU A CA 1
ATO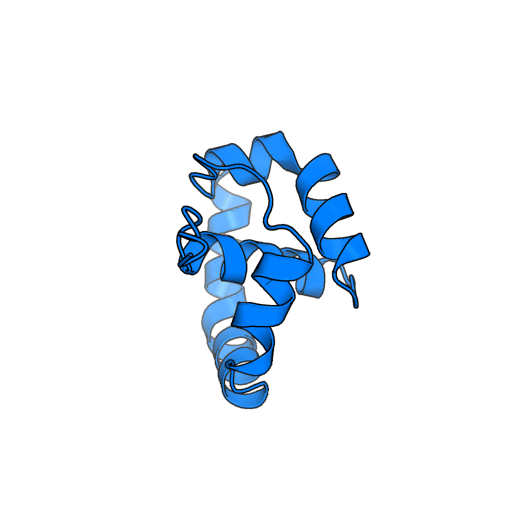M 658 C C . LEU A 1 83 ? -4.385 14.620 -3.477 1.00 69.00 83 LEU A C 1
ATOM 660 O O . LEU A 1 83 ? -5.240 15.041 -2.700 1.00 69.00 83 LEU A O 1
ATOM 664 N N . LEU A 1 84 ? -3.189 14.197 -3.046 1.00 64.00 84 LEU A N 1
ATOM 665 C CA . LEU A 1 84 ? -2.786 14.279 -1.631 1.00 64.00 84 LEU A CA 1
ATOM 666 C C . LEU A 1 84 ? -2.578 15.734 -1.184 1.00 64.00 84 LEU A C 1
ATOM 668 O O . LEU A 1 84 ? -2.913 16.088 -0.056 1.00 64.00 84 LEU A O 1
ATOM 672 N N . SER A 1 85 ? -2.025 16.569 -2.064 1.00 65.75 85 SER A N 1
ATOM 673 C CA . SER A 1 85 ? -1.654 17.954 -1.755 1.00 65.75 85 SER A CA 1
ATOM 674 C C . SER A 1 85 ? -2.856 18.901 -1.730 1.00 65.75 85 SER A C 1
ATOM 676 O O . SER A 1 85 ? -2.839 19.884 -0.999 1.00 65.75 85 SER A O 1
ATOM 678 N N . GLU A 1 86 ? -3.914 18.603 -2.487 1.00 59.09 86 GLU A N 1
ATOM 679 C CA . GLU A 1 86 ? -5.150 19.402 -2.528 1.00 59.09 86 GLU A CA 1
ATOM 680 C C . GLU A 1 86 ? -6.062 19.208 -1.302 1.00 59.09 86 GLU A C 1
ATOM 682 O O . GLU A 1 86 ? -6.985 19.992 -1.097 1.00 59.09 86 GLU A O 1
ATOM 687 N N . ASN A 1 87 ? -5.800 18.191 -0.474 1.00 51.47 87 ASN A N 1
ATOM 688 C CA . ASN A 1 87 ? -6.552 17.902 0.755 1.00 51.47 87 ASN A CA 1
ATOM 689 C C . ASN A 1 87 ? -5.809 18.323 2.044 1.00 51.47 87 ASN A C 1
ATOM 691 O O . ASN A 1 87 ? -6.187 17.879 3.129 1.00 51.47 87 ASN A O 1
ATOM 695 N N . SER A 1 88 ? -4.741 19.126 1.931 1.00 46.34 88 SER A N 1
ATOM 696 C CA . SER A 1 88 ? -3.942 19.648 3.060 1.00 46.34 88 SER A CA 1
ATOM 697 C C . SER A 1 88 ? -4.360 21.051 3.495 1.00 46.34 88 SER A C 1
ATOM 699 O O . SER A 1 88 ? -4.730 21.859 2.615 1.00 46.34 88 SER A O 1
#